Protein AF-T0GGB1-F1 (afdb_monomer_lite)

Sequence (90 aa):
MNEHPISDDERARRQKAIDFARTNIELSGFALSPGMAALGVRFVAGELSESEYIAAALAHANSLPASAPAQDYFASLAELEAAWEARDRP

Secondary structure (DSSP, 8-state):
--SSPPPHHHHHHHHHHHHHHHHHHHHTT----HHHHHHHHHHHHTSS-HHHHHHHHHHHHHHSPPPSPGGGGS--HHHHHHHHHHHS--

Radius of gyration: 20.66 Å; chains: 1; bounding box: 34×23×72 Å

Organism: NCBI:txid1114964

InterPro domains:
  IPR033788 Antitoxin VbhA-like [cd11586] (8-61)
  IPR043038 Antitoxin VbhA domain superfamily [G3DSA:1.10.8.1050] (6-63)

Structure (mmCIF, N/CA/C/O backbone):
data_AF-T0GGB1-F1
#
_entry.id   AF-T0GGB1-F1
#
loop_
_atom_site.group_PDB
_atom_site.id
_atom_site.type_symbol
_atom_site.label_atom_id
_atom_site.label_alt_id
_atom_site.label_comp_id
_atom_site.label_asym_id
_atom_site.label_entity_id
_atom_site.label_seq_id
_atom_site.pdbx_PDB_ins_code
_atom_site.Cartn_x
_atom_site.Cartn_y
_atom_site.Cartn_z
_atom_site.occupancy
_atom_site.B_iso_or_equiv
_atom_site.auth_seq_id
_atom_site.auth_comp_id
_atom_site.auth_asym_id
_atom_site.auth_atom_id
_atom_site.pdbx_PDB_model_num
ATOM 1 N N . MET A 1 1 ? -0.110 -8.258 24.304 1.00 41.38 1 MET A N 1
ATOM 2 C CA . MET A 1 1 ? -1.502 -8.277 23.807 1.00 41.38 1 MET A CA 1
ATOM 3 C C . MET A 1 1 ? -2.000 -6.851 23.905 1.00 41.38 1 MET A C 1
ATOM 5 O O . MET A 1 1 ? -1.920 -6.311 24.996 1.00 41.38 1 MET A O 1
ATOM 9 N N . ASN A 1 2 ? -2.395 -6.217 22.797 1.00 50.88 2 ASN A N 1
ATOM 10 C CA . ASN A 1 2 ? -2.917 -4.847 22.848 1.00 50.88 2 ASN A CA 1
ATOM 11 C C . ASN A 1 2 ? -4.249 -4.864 23.607 1.00 50.88 2 ASN A C 1
ATOM 13 O O . ASN A 1 2 ? -5.193 -5.523 23.179 1.00 50.88 2 ASN A O 1
ATOM 17 N N . GLU A 1 3 ? -4.291 -4.188 24.756 1.00 56.00 3 GLU A N 1
ATOM 18 C CA . GLU A 1 3 ? -5.381 -4.256 25.744 1.00 56.00 3 GLU A CA 1
ATOM 19 C C . GLU A 1 3 ? -6.681 -3.564 25.309 1.00 56.00 3 GLU A C 1
ATOM 21 O O . GLU A 1 3 ? -7.673 -3.625 26.028 1.00 56.00 3 GLU A O 1
ATOM 26 N N . HIS A 1 4 ? -6.734 -2.989 24.105 1.00 65.38 4 HIS A N 1
ATOM 27 C CA . HIS A 1 4 ? -7.967 -2.468 23.525 1.00 65.38 4 HIS A CA 1
ATOM 28 C C . HIS A 1 4 ? -8.038 -2.794 22.027 1.00 65.38 4 HIS A C 1
ATOM 30 O O . HIS A 1 4 ? -7.293 -2.200 21.243 1.00 65.38 4 HIS A O 1
ATOM 36 N N . PRO A 1 5 ? -8.902 -3.737 21.603 1.00 81.94 5 PRO A N 1
ATOM 37 C CA . PRO A 1 5 ? -9.164 -3.946 20.185 1.00 81.94 5 PRO A CA 1
ATOM 38 C C . PRO A 1 5 ? -9.688 -2.646 19.557 1.00 81.94 5 PRO A C 1
ATOM 40 O O . PRO A 1 5 ? -10.450 -1.909 20.184 1.00 81.94 5 PRO A O 1
ATOM 43 N N . ILE A 1 6 ? -9.260 -2.349 18.326 1.00 92.62 6 ILE A N 1
ATOM 44 C CA . ILE A 1 6 ? -9.735 -1.167 17.594 1.00 92.62 6 ILE A CA 1
ATOM 45 C C . ILE A 1 6 ? -11.252 -1.245 17.368 1.00 92.62 6 ILE A C 1
ATOM 47 O O . ILE A 1 6 ? -11.807 -2.341 17.251 1.00 92.62 6 ILE A O 1
ATOM 51 N N . SER A 1 7 ? -11.913 -0.088 17.283 1.00 95.44 7 SER A N 1
ATOM 52 C CA . SER A 1 7 ? -13.349 -0.027 17.000 1.00 95.44 7 SER A CA 1
ATOM 53 C C . SER A 1 7 ? -13.675 -0.543 15.597 1.00 95.44 7 SER A C 1
ATOM 55 O O . SER A 1 7 ? -12.825 -0.541 14.701 1.00 95.44 7 SER A O 1
ATOM 57 N N . ASP A 1 8 ? -14.929 -0.942 15.388 1.00 95.62 8 ASP A N 1
ATOM 58 C CA . ASP A 1 8 ? -15.406 -1.365 14.069 1.00 95.62 8 ASP A CA 1
ATOM 59 C C . ASP A 1 8 ? -15.343 -0.228 13.042 1.00 95.62 8 ASP A C 1
ATOM 61 O O . ASP A 1 8 ? -14.973 -0.467 11.894 1.00 95.62 8 ASP A O 1
ATOM 65 N N . ASP A 1 9 ? -15.594 1.015 13.463 1.00 97.19 9 ASP A N 1
ATOM 66 C CA . ASP A 1 9 ? -15.431 2.198 12.611 1.00 97.19 9 ASP A CA 1
ATOM 67 C C . ASP A 1 9 ? -13.976 2.376 12.161 1.00 97.19 9 ASP A C 1
ATOM 69 O O . ASP A 1 9 ? -13.707 2.628 10.984 1.00 97.19 9 ASP A O 1
ATOM 73 N N . GLU A 1 10 ? -13.014 2.199 13.073 1.00 97.06 10 GLU A N 1
ATOM 74 C CA . GLU A 1 10 ? -11.594 2.284 12.734 1.00 97.06 10 GLU A CA 1
ATOM 75 C C . GLU A 1 10 ? -11.175 1.119 11.831 1.00 97.06 10 GLU A C 1
ATOM 77 O O . GLU A 1 10 ? -10.468 1.324 10.844 1.00 97.06 10 GLU A O 1
ATOM 82 N N . ARG A 1 11 ? -11.663 -0.096 12.100 1.00 97.38 11 ARG A N 1
ATOM 83 C CA . ARG A 1 11 ? -11.449 -1.261 11.232 1.00 97.38 11 ARG A CA 1
ATOM 84 C C . ARG A 1 11 ? -11.981 -1.004 9.822 1.00 97.38 11 ARG A C 1
ATOM 86 O O . ARG A 1 11 ? -11.261 -1.240 8.853 1.00 97.38 11 ARG A O 1
ATOM 93 N N . ALA A 1 12 ? -13.199 -0.479 9.694 1.00 98.12 12 ALA A N 1
ATOM 94 C CA . ALA A 1 12 ? -13.815 -0.146 8.412 1.00 98.12 12 ALA A CA 1
ATOM 95 C C . ALA A 1 12 ? -13.043 0.962 7.677 1.00 98.12 12 ALA A C 1
ATOM 97 O O . ALA A 1 12 ? -12.803 0.858 6.470 1.00 98.12 12 ALA A O 1
ATOM 98 N N . ARG A 1 13 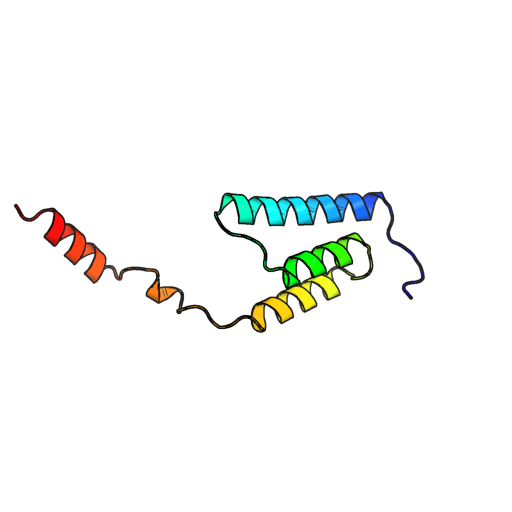? -12.582 1.994 8.400 1.00 98.31 13 ARG A N 1
ATOM 99 C CA . ARG A 1 13 ? -11.730 3.056 7.846 1.00 98.31 13 ARG A CA 1
ATOM 100 C C . ARG A 1 13 ? -10.426 2.490 7.286 1.00 98.31 13 ARG A C 1
ATOM 102 O O . ARG A 1 13 ? -10.052 2.819 6.159 1.00 98.31 13 ARG A O 1
ATOM 109 N N . ARG A 1 14 ? -9.748 1.622 8.044 1.00 98.31 14 ARG A N 1
ATOM 110 C CA . ARG A 1 14 ? -8.505 0.965 7.611 1.00 98.31 14 ARG A CA 1
ATOM 111 C C . ARG A 1 14 ? -8.734 0.044 6.420 1.00 98.31 14 ARG A C 1
ATOM 113 O O . ARG A 1 14 ? -7.956 0.094 5.472 1.00 98.31 14 ARG A O 1
ATOM 120 N N . GLN A 1 15 ? -9.811 -0.742 6.434 1.00 98.50 15 GLN A N 1
ATOM 121 C CA . GLN A 1 15 ? -10.168 -1.628 5.325 1.00 98.50 15 GLN A CA 1
ATOM 122 C C . GLN A 1 15 ? -10.352 -0.826 4.033 1.00 98.50 15 GLN A C 1
ATOM 124 O O . GLN A 1 15 ? -9.719 -1.131 3.026 1.00 98.50 15 GLN A O 1
ATOM 129 N N . LYS A 1 16 ? -11.106 0.280 4.091 1.00 98.44 16 LYS A N 1
ATOM 130 C CA . LYS A 1 16 ? -11.288 1.184 2.950 1.00 98.44 16 LYS A CA 1
ATOM 131 C C . LYS A 1 16 ? -9.963 1.750 2.429 1.00 98.44 16 LYS A C 1
ATOM 133 O O . LYS A 1 16 ? -9.784 1.845 1.217 1.00 98.44 16 LYS A O 1
ATOM 138 N N . ALA A 1 17 ? -9.039 2.123 3.315 1.00 97.69 17 ALA A N 1
ATOM 139 C CA . ALA A 1 17 ? -7.721 2.621 2.919 1.00 97.69 17 ALA A CA 1
ATOM 140 C C . ALA A 1 17 ? -6.876 1.545 2.210 1.00 97.69 17 ALA A C 1
ATOM 142 O O . ALA A 1 17 ? -6.282 1.826 1.168 1.00 97.69 17 ALA A O 1
ATOM 143 N N . ILE A 1 18 ? -6.859 0.312 2.729 1.00 97.75 18 ILE A N 1
ATOM 144 C CA . ILE A 1 18 ? -6.147 -0.814 2.105 1.00 97.75 18 ILE A CA 1
ATOM 145 C C . ILE A 1 18 ? -6.775 -1.191 0.759 1.00 97.75 18 ILE A C 1
ATOM 147 O O . ILE A 1 18 ? -6.048 -1.371 -0.218 1.00 97.75 18 ILE A O 1
ATOM 151 N N . ASP A 1 19 ? -8.105 -1.249 0.671 1.00 98.12 19 ASP A N 1
ATOM 152 C CA . ASP A 1 19 ? -8.805 -1.539 -0.583 1.00 98.12 19 ASP A CA 1
ATOM 153 C C . ASP A 1 19 ? -8.543 -0.464 -1.639 1.00 98.12 19 ASP A C 1
ATOM 155 O O . ASP A 1 19 ? -8.299 -0.791 -2.802 1.00 98.12 19 ASP A O 1
ATOM 159 N N . PHE A 1 20 ? -8.533 0.813 -1.244 1.00 97.38 20 PHE A N 1
ATOM 160 C CA . PHE A 1 20 ? -8.183 1.914 -2.137 1.00 97.38 20 PHE A CA 1
ATOM 161 C C . PHE A 1 20 ? -6.749 1.778 -2.660 1.00 97.38 20 PHE A C 1
ATOM 163 O O . PHE A 1 20 ? -6.527 1.874 -3.867 1.00 97.38 20 PHE A O 1
ATOM 170 N N . ALA A 1 21 ? -5.777 1.517 -1.782 1.00 94.88 21 ALA A N 1
ATOM 171 C CA . ALA A 1 21 ? -4.382 1.339 -2.180 1.00 94.88 21 ALA A CA 1
ATOM 172 C C . ALA A 1 21 ? -4.207 0.145 -3.133 1.00 94.88 21 ALA A C 1
ATOM 174 O O . ALA A 1 21 ? -3.588 0.292 -4.186 1.00 94.88 21 ALA A O 1
ATOM 175 N N . ARG A 1 22 ? -4.811 -1.009 -2.811 1.00 96.50 22 ARG A N 1
ATOM 176 C CA . ARG A 1 22 ? -4.798 -2.199 -3.676 1.00 96.50 22 ARG A CA 1
ATOM 177 C C . ARG A 1 22 ? -5.387 -1.888 -5.052 1.00 96.50 22 ARG A C 1
ATOM 179 O O . ARG A 1 22 ? -4.745 -2.160 -6.059 1.00 96.50 22 ARG A O 1
ATOM 186 N N . THR A 1 23 ? -6.569 -1.276 -5.090 1.00 97.19 23 THR A N 1
ATOM 187 C CA . THR A 1 23 ? -7.274 -0.984 -6.347 1.00 97.19 23 THR A CA 1
ATOM 188 C C . THR A 1 23 ? -6.472 -0.029 -7.234 1.00 97.19 23 THR A C 1
ATOM 190 O O . THR A 1 23 ? -6.403 -0.236 -8.438 1.00 97.19 23 THR A O 1
ATOM 193 N N . ASN A 1 24 ? -5.812 0.993 -6.670 1.00 97.06 24 ASN A N 1
ATOM 194 C CA . ASN A 1 24 ? -4.950 1.888 -7.457 1.00 97.06 24 ASN A CA 1
ATOM 195 C C . ASN A 1 24 ? -3.763 1.153 -8.100 1.00 97.06 24 ASN A C 1
ATOM 197 O O . ASN A 1 24 ? -3.408 1.435 -9.246 1.00 97.06 24 ASN A O 1
ATOM 201 N N . ILE A 1 25 ? -3.159 0.209 -7.376 1.00 94.94 25 ILE A N 1
ATOM 202 C CA . ILE A 1 25 ? -2.052 -0.614 -7.881 1.00 94.94 25 ILE A CA 1
ATOM 203 C C . ILE A 1 25 ? -2.541 -1.519 -9.019 1.00 94.94 25 ILE A C 1
ATOM 205 O O . ILE A 1 25 ? -1.916 -1.559 -10.078 1.00 94.94 25 ILE A O 1
ATOM 209 N N . GLU A 1 26 ? -3.692 -2.169 -8.836 1.00 95.94 26 GLU A N 1
ATOM 210 C CA . GLU A 1 26 ? -4.326 -3.027 -9.846 1.00 95.94 26 GLU A CA 1
ATOM 211 C C . GLU A 1 26 ? -4.712 -2.246 -11.110 1.00 95.94 26 GLU A C 1
ATOM 213 O O . GLU A 1 26 ? -4.414 -2.683 -12.220 1.00 95.94 26 GLU A O 1
ATOM 218 N N . LEU A 1 27 ? -5.292 -1.050 -10.959 1.00 97.19 27 LEU A N 1
ATOM 219 C CA . LEU A 1 27 ? -5.615 -0.158 -12.081 1.00 97.19 27 LEU A CA 1
ATOM 220 C C . LEU A 1 27 ? -4.375 0.306 -12.854 1.00 97.19 27 LEU A C 1
ATOM 222 O O . LEU A 1 27 ? -4.474 0.618 -14.037 1.00 97.19 27 LEU A O 1
ATOM 226 N N . SER A 1 28 ? -3.212 0.325 -12.203 1.00 94.31 28 SER A N 1
ATOM 227 C CA . SER A 1 28 ? -1.929 0.648 -12.833 1.00 94.31 28 SER A CA 1
ATOM 228 C C . SER A 1 28 ? -1.281 -0.564 -13.523 1.00 94.31 28 SER A C 1
ATOM 230 O O . SER A 1 28 ? -0.171 -0.446 -14.034 1.00 94.31 28 SER A O 1
ATOM 232 N N . GLY A 1 29 ? -1.947 -1.726 -13.541 1.00 94.69 29 GLY A N 1
ATOM 233 C CA . GLY A 1 29 ? -1.436 -2.959 -14.148 1.00 94.69 29 GLY A CA 1
ATOM 234 C C . GLY A 1 29 ? -0.475 -3.753 -13.259 1.00 94.69 29 GLY A C 1
ATOM 235 O O . GLY A 1 29 ? 0.196 -4.660 -13.748 1.00 94.69 29 GLY A O 1
ATOM 236 N N . PHE A 1 30 ? -0.400 -3.437 -11.965 1.00 93.75 30 PHE A N 1
ATOM 237 C CA . PHE A 1 30 ? 0.478 -4.107 -11.006 1.00 93.75 30 PHE A CA 1
ATOM 238 C C . PHE A 1 30 ? -0.318 -4.905 -9.968 1.00 93.75 30 PHE A C 1
ATOM 240 O O . PHE A 1 30 ? -1.530 -4.768 -9.837 1.00 93.75 30 PHE A O 1
ATOM 247 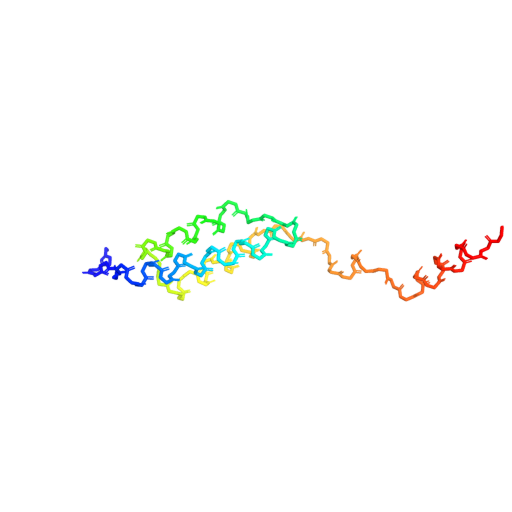N N . ALA A 1 31 ? 0.377 -5.730 -9.187 1.00 92.69 31 ALA A N 1
ATOM 248 C CA . ALA A 1 31 ? -0.200 -6.446 -8.054 1.00 92.69 31 ALA A CA 1
ATOM 249 C C . ALA A 1 31 ? 0.644 -6.229 -6.794 1.00 92.69 31 ALA A C 1
ATOM 251 O O . ALA A 1 31 ? 1.868 -6.091 -6.861 1.00 92.69 31 ALA A O 1
ATOM 252 N N . LEU A 1 32 ? -0.007 -6.227 -5.629 1.00 91.38 32 LEU A N 1
ATOM 253 C CA . LEU A 1 32 ? 0.694 -6.203 -4.348 1.00 91.38 32 LEU A CA 1
ATOM 254 C C . LEU A 1 32 ? 1.458 -7.511 -4.126 1.00 91.38 32 LEU A C 1
ATOM 256 O O . LEU A 1 32 ? 0.940 -8.602 -4.364 1.00 91.38 32 LEU A O 1
ATOM 260 N N . SER A 1 33 ? 2.674 -7.404 -3.590 1.00 91.94 33 SER A N 1
ATOM 261 C CA . SER A 1 33 ? 3.398 -8.589 -3.130 1.00 91.94 33 SER A CA 1
ATOM 262 C C . SER A 1 33 ? 2.665 -9.259 -1.952 1.00 91.94 33 SER A C 1
ATOM 264 O O . SER A 1 33 ? 2.043 -8.558 -1.143 1.00 91.94 33 SER A O 1
ATOM 266 N N . PRO A 1 34 ? 2.777 -10.592 -1.783 1.00 94.00 34 PRO A N 1
ATOM 267 C CA . PRO A 1 34 ? 2.116 -11.301 -0.685 1.00 94.00 34 PRO A CA 1
ATOM 268 C C . PRO A 1 34 ? 2.469 -10.753 0.706 1.00 94.00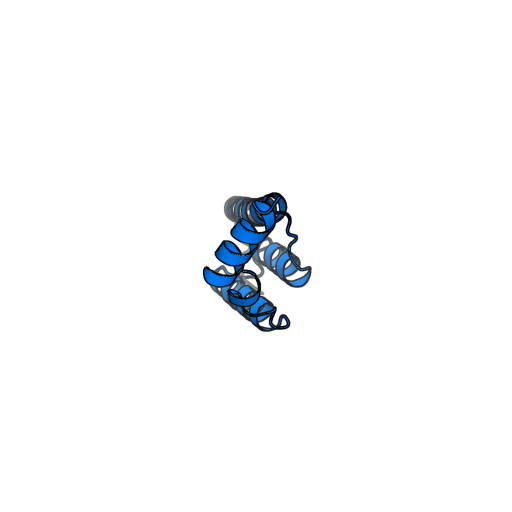 34 PRO A C 1
ATOM 270 O O . PRO A 1 34 ? 1.594 -10.627 1.560 1.00 94.00 34 PRO A O 1
ATOM 273 N N . GLY A 1 35 ? 3.734 -10.369 0.922 1.00 94.88 35 GLY A N 1
ATOM 274 C CA . GLY A 1 35 ? 4.180 -9.779 2.188 1.00 94.88 35 GLY A CA 1
ATOM 275 C C . GLY A 1 35 ? 3.501 -8.441 2.487 1.00 94.88 35 GLY A C 1
ATOM 276 O O . GLY A 1 35 ? 3.040 -8.220 3.605 1.00 94.88 35 GLY A O 1
ATOM 277 N N . MET A 1 36 ? 3.336 -7.587 1.473 1.00 95.56 36 MET A N 1
ATOM 278 C CA . MET A 1 36 ? 2.648 -6.307 1.639 1.00 95.56 36 MET A CA 1
ATOM 279 C C . MET A 1 36 ? 1.146 -6.495 1.900 1.00 95.56 36 MET A C 1
ATOM 281 O O . MET A 1 36 ? 0.579 -5.832 2.768 1.00 95.56 36 MET A O 1
ATOM 285 N N . ALA A 1 37 ? 0.507 -7.447 1.212 1.00 96.38 37 ALA A N 1
ATOM 286 C CA . ALA A 1 37 ? -0.894 -7.789 1.454 1.00 96.38 37 ALA A CA 1
ATOM 287 C C . ALA A 1 37 ? -1.124 -8.289 2.894 1.00 96.38 37 ALA A C 1
ATOM 289 O O . ALA A 1 37 ? -2.068 -7.856 3.557 1.00 96.38 37 ALA A O 1
ATOM 290 N N . ALA A 1 38 ? -0.229 -9.138 3.412 1.00 97.31 38 ALA A N 1
ATOM 291 C CA . ALA A 1 38 ? -0.303 -9.638 4.784 1.00 97.31 38 ALA A CA 1
ATOM 292 C C . ALA A 1 38 ? -0.177 -8.516 5.831 1.00 97.31 38 ALA A C 1
ATOM 294 O O . ALA A 1 38 ? -0.908 -8.511 6.821 1.00 97.31 38 ALA A O 1
ATOM 295 N N . LEU A 1 39 ? 0.701 -7.531 5.607 1.00 97.88 39 LEU A N 1
ATOM 296 C CA . LEU A 1 39 ? 0.812 -6.360 6.486 1.00 97.88 39 LEU A CA 1
ATOM 297 C C . LEU A 1 39 ? -0.485 -5.541 6.520 1.00 97.88 39 LEU A C 1
ATOM 299 O O . LEU A 1 39 ? -0.899 -5.108 7.595 1.00 97.88 39 LEU A O 1
ATOM 303 N N . GLY A 1 40 ? -1.150 -5.377 5.371 1.00 97.38 40 GLY A N 1
ATOM 304 C CA . GLY A 1 40 ? -2.441 -4.690 5.286 1.00 97.38 40 GLY A CA 1
ATOM 305 C C . GLY A 1 40 ? -3.519 -5.372 6.132 1.00 97.38 40 GLY A C 1
ATOM 306 O O . GLY A 1 40 ? -4.214 -4.704 6.896 1.00 97.38 40 GLY A O 1
ATOM 307 N N . VAL A 1 41 ? -3.602 -6.707 6.077 1.00 97.88 41 VAL A N 1
ATOM 308 C CA . VAL A 1 41 ? -4.538 -7.494 6.903 1.00 97.88 41 VAL A CA 1
ATOM 309 C C . VAL A 1 41 ? -4.291 -7.262 8.394 1.00 97.88 41 VAL A C 1
ATOM 311 O O . VAL A 1 41 ? -5.232 -6.986 9.135 1.00 97.88 41 VAL A O 1
ATOM 314 N N . ARG A 1 42 ? -3.030 -7.303 8.838 1.00 97.62 42 ARG A N 1
ATOM 315 C CA . ARG A 1 42 ? -2.664 -7.093 10.250 1.00 97.62 42 ARG A CA 1
ATOM 316 C C . ARG A 1 42 ? -2.963 -5.670 10.725 1.00 97.62 42 ARG A C 1
ATOM 318 O O . ARG A 1 42 ? -3.434 -5.469 11.845 1.00 97.62 42 ARG A O 1
ATOM 325 N N . PHE A 1 43 ? -2.749 -4.676 9.864 1.00 98.00 43 PHE A N 1
ATOM 326 C CA . PHE A 1 43 ? -3.116 -3.290 10.152 1.00 98.00 43 PHE A CA 1
ATOM 327 C C . PHE A 1 43 ? -4.632 -3.115 10.303 1.00 98.00 43 PHE A C 1
ATOM 329 O O . PHE A 1 43 ? -5.078 -2.518 11.286 1.00 98.00 43 PHE A O 1
ATOM 336 N N . VAL A 1 44 ? -5.435 -3.687 9.399 1.00 98.06 44 VAL A N 1
ATOM 337 C CA . VAL A 1 44 ? -6.907 -3.689 9.509 1.00 98.06 44 VAL A CA 1
ATOM 338 C C . VAL A 1 44 ? -7.374 -4.466 10.737 1.00 98.06 44 VAL A C 1
ATOM 340 O O . VAL A 1 44 ? -8.337 -4.071 11.385 1.00 98.06 44 VAL A O 1
ATOM 343 N N . ALA A 1 45 ? -6.693 -5.552 11.101 1.00 96.56 45 ALA A N 1
ATOM 344 C CA . ALA A 1 45 ? -7.017 -6.325 12.293 1.00 96.56 45 ALA A CA 1
ATOM 345 C C . ALA A 1 45 ? -6.806 -5.527 13.596 1.00 96.56 45 ALA A C 1
ATOM 347 O O . ALA A 1 45 ? -7.445 -5.840 14.602 1.00 96.56 45 ALA A O 1
ATOM 348 N N . GLY A 1 46 ? -5.975 -4.477 13.562 1.00 96.00 46 GLY A N 1
ATOM 349 C CA . GLY A 1 46 ? -5.539 -3.724 14.740 1.00 96.00 46 GLY A CA 1
ATOM 350 C C . GLY A 1 46 ? -4.314 -4.331 15.430 1.00 96.00 46 GLY A C 1
ATOM 351 O O . GLY A 1 46 ? -3.951 -3.900 16.521 1.00 96.00 46 GLY A O 1
ATOM 352 N N . GLU A 1 47 ? -3.669 -5.320 14.805 1.00 96.62 47 GLU A N 1
ATOM 353 C CA . GLU A 1 47 ? -2.424 -5.922 15.299 1.00 96.62 47 GLU A CA 1
ATOM 354 C C . GLU A 1 47 ? -1.223 -4.988 15.138 1.00 96.62 47 GLU A C 1
ATOM 356 O O . GLU A 1 47 ? -0.231 -5.144 15.844 1.00 96.62 47 GLU A O 1
ATOM 361 N N . LEU A 1 48 ? -1.314 -4.047 14.194 1.00 96.56 48 LEU A N 1
ATOM 362 C CA . LEU A 1 48 ? -0.330 -2.999 13.967 1.00 96.56 48 LEU A CA 1
ATOM 363 C C . LEU A 1 48 ? -0.990 -1.633 14.174 1.00 96.56 48 LEU A C 1
ATOM 365 O O . LEU A 1 48 ? -2.095 -1.363 13.683 1.00 96.56 48 LEU A O 1
ATOM 369 N N . SER A 1 49 ? -0.289 -0.751 14.874 1.00 95.94 49 SER A N 1
ATOM 370 C CA . SER A 1 49 ? -0.511 0.688 14.773 1.00 95.94 49 SER A CA 1
ATOM 371 C C . SER A 1 49 ? -0.120 1.197 13.379 1.00 95.94 49 SER A C 1
ATOM 373 O O . SER A 1 49 ? 0.512 0.498 12.586 1.00 95.94 49 SER A O 1
ATOM 375 N N . GLU A 1 50 ? -0.509 2.428 13.057 1.00 95.44 50 GLU A N 1
ATOM 376 C CA . GLU A 1 50 ? -0.188 3.040 11.764 1.00 95.44 50 GLU A CA 1
ATOM 377 C C . GLU A 1 50 ? 1.324 3.206 11.559 1.00 95.44 50 GLU A C 1
ATOM 379 O O . GLU A 1 50 ? 1.841 2.870 10.495 1.00 95.44 50 GLU A O 1
ATOM 384 N N . SER A 1 51 ? 2.054 3.637 12.591 1.00 97.62 51 SER A N 1
ATOM 385 C CA . SER A 1 51 ? 3.513 3.770 12.534 1.00 97.62 51 SER A CA 1
ATOM 386 C C . SER A 1 51 ? 4.210 2.420 12.360 1.00 97.62 51 SER A C 1
ATOM 388 O O . SER A 1 51 ? 5.135 2.314 11.556 1.00 97.62 51 SER A O 1
ATOM 390 N N . GLU A 1 52 ? 3.751 1.375 13.055 1.00 98.12 52 GLU A N 1
ATOM 391 C CA . GLU A 1 52 ? 4.278 0.014 12.892 1.00 98.12 52 GLU A CA 1
ATOM 392 C C . GLU A 1 52 ? 3.992 -0.541 11.495 1.00 98.12 52 GLU A C 1
ATOM 394 O O . GLU A 1 52 ? 4.869 -1.158 10.891 1.00 98.12 52 GLU A O 1
ATOM 399 N N . TYR A 1 53 ? 2.795 -0.294 10.954 1.00 97.62 53 TYR A N 1
ATOM 400 C CA . TYR A 1 53 ? 2.451 -0.682 9.589 1.00 97.62 53 TYR A CA 1
ATOM 401 C C . TYR A 1 53 ? 3.357 0.006 8.562 1.00 97.62 53 TYR A C 1
ATOM 403 O O . TYR A 1 53 ? 3.918 -0.676 7.707 1.00 97.62 53 TYR A O 1
ATOM 411 N N . ILE A 1 54 ? 3.560 1.324 8.670 1.00 97.19 54 ILE A N 1
ATOM 412 C CA . ILE A 1 54 ? 4.437 2.084 7.765 1.00 97.19 54 ILE A CA 1
ATOM 413 C C . ILE A 1 54 ? 5.883 1.583 7.857 1.00 97.19 54 ILE A C 1
ATOM 415 O O . ILE A 1 54 ? 6.516 1.339 6.829 1.00 97.19 54 ILE A O 1
ATOM 419 N N . ALA A 1 55 ? 6.402 1.384 9.071 1.00 98.25 55 ALA A N 1
ATOM 420 C CA . ALA A 1 55 ? 7.758 0.884 9.272 1.00 98.25 55 ALA A CA 1
ATOM 421 C C . ALA A 1 55 ? 7.941 -0.524 8.681 1.00 98.25 55 ALA A C 1
ATOM 423 O O . ALA A 1 55 ? 8.928 -0.782 7.991 1.00 98.25 55 ALA A O 1
ATOM 424 N N . ALA A 1 56 ? 6.973 -1.421 8.895 1.00 97.69 56 ALA A N 1
ATOM 425 C CA . ALA A 1 56 ? 7.003 -2.770 8.339 1.00 97.69 56 ALA A CA 1
ATOM 426 C C . ALA A 1 56 ? 6.863 -2.776 6.808 1.00 97.69 56 ALA A C 1
ATOM 428 O O . ALA A 1 56 ? 7.559 -3.537 6.138 1.00 97.69 56 ALA A O 1
ATOM 429 N N . ALA A 1 57 ? 6.012 -1.912 6.248 1.00 95.94 57 ALA A N 1
ATOM 430 C CA . ALA A 1 57 ? 5.850 -1.748 4.806 1.00 95.94 57 ALA A CA 1
ATOM 431 C C . ALA A 1 57 ? 7.158 -1.289 4.149 1.00 95.94 57 ALA A C 1
ATOM 433 O O . ALA A 1 57 ? 7.586 -1.861 3.146 1.00 95.94 57 ALA A O 1
ATOM 434 N N . LEU A 1 58 ? 7.823 -0.298 4.751 1.00 96.12 58 LEU A N 1
ATOM 435 C CA . LEU A 1 58 ? 9.106 0.215 4.278 1.00 96.12 58 LEU A CA 1
ATOM 436 C C . LEU A 1 58 ? 10.209 -0.845 4.376 1.00 96.12 58 LEU A C 1
ATOM 438 O O . LEU A 1 58 ? 10.974 -1.026 3.433 1.00 96.12 58 LEU A O 1
ATOM 442 N N . ALA A 1 59 ? 10.275 -1.574 5.492 1.00 97.00 59 ALA A N 1
ATOM 443 C CA . ALA A 1 59 ? 11.227 -2.668 5.659 1.00 97.00 59 ALA A CA 1
ATOM 444 C C . ALA A 1 59 ? 11.003 -3.784 4.626 1.00 97.00 59 ALA A C 1
ATOM 446 O O . ALA A 1 59 ? 11.967 -4.272 4.038 1.00 97.00 59 ALA A O 1
ATOM 447 N N . HIS A 1 60 ? 9.743 -4.148 4.359 1.00 95.25 60 HIS A N 1
ATOM 448 C CA . HIS A 1 60 ? 9.397 -5.129 3.331 1.00 95.25 60 HIS A CA 1
ATOM 449 C C . HIS A 1 60 ? 9.832 -4.650 1.945 1.00 95.25 60 HIS A C 1
ATOM 451 O O . HIS A 1 60 ? 10.539 -5.375 1.249 1.00 95.25 60 HIS A O 1
ATOM 457 N N . ALA A 1 61 ? 9.495 -3.411 1.574 1.00 90.81 61 ALA A N 1
ATOM 458 C CA . ALA A 1 61 ? 9.899 -2.817 0.301 1.00 90.81 61 ALA A CA 1
ATOM 459 C C . ALA A 1 61 ? 11.427 -2.807 0.120 1.00 90.81 61 ALA A C 1
ATOM 461 O O . ALA A 1 61 ? 11.917 -3.215 -0.928 1.00 90.81 61 ALA A O 1
ATOM 462 N N . ASN A 1 62 ? 12.178 -2.433 1.159 1.00 93.06 62 ASN A N 1
ATOM 463 C CA . ASN A 1 62 ? 13.645 -2.410 1.133 1.00 93.06 62 ASN A CA 1
ATOM 464 C C . ASN A 1 62 ? 14.293 -3.804 1.103 1.00 93.06 62 ASN A C 1
ATOM 466 O O . ASN A 1 62 ? 15.484 -3.910 0.823 1.00 93.06 62 ASN A O 1
ATOM 470 N N . SER A 1 63 ? 13.544 -4.864 1.418 1.00 93.12 63 SER A N 1
ATOM 471 C CA . SER A 1 63 ? 14.032 -6.246 1.331 1.00 93.12 63 SER A CA 1
ATOM 472 C C . SER A 1 63 ? 13.835 -6.871 -0.051 1.00 93.12 63 SER A C 1
ATOM 474 O O . SER A 1 63 ? 14.407 -7.924 -0.337 1.00 93.12 63 SER A O 1
ATOM 476 N N . LEU A 1 64 ? 13.025 -6.239 -0.908 1.00 86.38 64 LEU A N 1
ATOM 477 C CA . LEU A 1 64 ? 12.855 -6.675 -2.286 1.00 86.38 64 LEU A CA 1
ATOM 478 C C . LEU A 1 64 ? 14.154 -6.445 -3.071 1.00 86.38 64 LEU A C 1
ATOM 480 O O . LEU A 1 64 ? 14.878 -5.482 -2.805 1.00 86.38 64 LEU A O 1
ATOM 484 N N . PRO A 1 65 ? 14.466 -7.313 -4.049 1.00 86.44 65 PRO A N 1
ATOM 485 C CA . PRO A 1 65 ? 15.619 -7.100 -4.908 1.00 86.44 65 PRO A CA 1
ATOM 486 C C . PRO A 1 65 ? 15.481 -5.764 -5.638 1.00 86.44 65 PRO A C 1
ATOM 488 O O . PRO A 1 65 ? 14.391 -5.401 -6.087 1.00 86.44 65 PRO A O 1
ATOM 491 N N . ALA A 1 66 ? 16.598 -5.049 -5.775 1.00 82.31 66 ALA A N 1
ATOM 492 C CA . ALA A 1 66 ? 16.632 -3.837 -6.575 1.00 82.31 66 ALA A CA 1
ATOM 493 C C . ALA A 1 66 ? 16.163 -4.154 -8.002 1.00 82.31 66 ALA A C 1
ATOM 495 O O . ALA A 1 66 ? 16.655 -5.091 -8.638 1.00 82.31 66 ALA A O 1
ATOM 496 N N . SER A 1 67 ? 15.202 -3.377 -8.500 1.00 76.06 67 SER A N 1
ATOM 497 C CA . SER A 1 67 ? 14.895 -3.365 -9.924 1.00 76.06 67 SER A CA 1
ATOM 498 C C . SER A 1 67 ? 16.071 -2.773 -10.698 1.00 76.06 67 SER A C 1
ATOM 500 O O . SER A 1 67 ? 16.972 -2.158 -10.116 1.00 76.06 67 SER A O 1
ATOM 502 N N . ALA A 1 68 ? 16.020 -2.873 -12.029 1.00 82.06 68 ALA A N 1
ATOM 503 C CA . ALA A 1 68 ? 16.820 -1.979 -12.852 1.00 82.06 68 ALA A CA 1
ATOM 504 C C . ALA A 1 68 ? 16.596 -0.522 -12.384 1.00 82.06 68 ALA A C 1
ATOM 506 O O . ALA A 1 68 ? 15.482 -0.179 -11.951 1.00 82.06 68 ALA A O 1
ATOM 507 N N . PRO A 1 69 ? 17.639 0.316 -12.394 1.00 81.81 69 PRO A N 1
ATOM 508 C CA . PRO A 1 69 ? 17.499 1.732 -12.113 1.00 81.81 69 PRO A CA 1
ATOM 509 C C . PRO A 1 69 ? 16.400 2.373 -12.964 1.00 81.81 69 PRO A C 1
ATOM 511 O O . PRO A 1 69 ? 16.215 2.011 -14.123 1.00 81.81 69 PRO A O 1
ATOM 514 N N . ALA A 1 70 ? 15.676 3.345 -12.404 1.00 78.75 70 ALA A N 1
ATOM 515 C CA . ALA A 1 70 ? 14.563 3.988 -13.104 1.00 78.75 70 ALA A CA 1
ATOM 516 C C . ALA A 1 70 ? 14.985 4.559 -14.468 1.00 78.75 70 ALA A C 1
ATOM 518 O O . ALA A 1 70 ? 14.216 4.468 -15.420 1.00 78.75 70 ALA A O 1
ATOM 519 N N . GLN A 1 71 ? 16.210 5.089 -14.575 1.00 78.44 71 GLN A N 1
ATOM 520 C CA . GLN A 1 71 ? 16.734 5.628 -15.830 1.00 78.44 71 GLN A CA 1
ATOM 521 C C . GLN A 1 71 ? 16.831 4.591 -16.957 1.00 78.44 71 GLN A C 1
ATOM 523 O O . GLN A 1 71 ? 16.715 4.974 -18.111 1.00 78.44 71 GLN A O 1
ATOM 528 N N . ASP A 1 72 ? 16.960 3.301 -16.643 1.00 82.38 72 ASP A N 1
ATOM 529 C CA . ASP A 1 72 ? 17.078 2.243 -17.654 1.00 82.38 72 ASP A CA 1
ATOM 530 C C . ASP A 1 72 ? 15.718 1.910 -18.299 1.00 82.38 72 ASP A C 1
ATOM 532 O O . ASP A 1 72 ? 15.660 1.243 -19.329 1.00 82.38 72 ASP A O 1
ATOM 536 N N . TYR A 1 73 ? 14.610 2.383 -17.714 1.00 75.25 73 TYR A N 1
ATOM 537 C CA . TYR A 1 73 ? 13.266 2.263 -18.291 1.00 75.25 73 TYR A CA 1
ATOM 538 C C . TYR A 1 73 ? 12.897 3.431 -19.211 1.00 75.25 73 TYR A C 1
ATOM 540 O O . TYR A 1 73 ? 11.862 3.373 -19.878 1.00 75.25 73 TYR A O 1
ATOM 548 N N . PHE A 1 74 ? 13.708 4.491 -19.253 1.00 80.75 74 PHE A N 1
ATOM 549 C CA . PHE A 1 74 ? 13.464 5.656 -20.094 1.00 80.75 74 PHE A CA 1
ATOM 550 C C . PHE A 1 74 ? 14.527 5.737 -21.181 1.00 80.75 74 PHE A C 1
ATOM 552 O O . PHE A 1 74 ? 15.717 5.803 -20.893 1.00 80.75 74 PHE A O 1
ATOM 559 N N . ALA A 1 75 ? 14.089 5.792 -22.438 1.00 81.00 75 ALA A N 1
ATOM 560 C CA . ALA A 1 75 ? 14.985 6.164 -23.521 1.00 81.00 75 ALA A CA 1
ATOM 561 C C . ALA A 1 75 ? 15.514 7.583 -23.268 1.00 81.00 75 ALA A C 1
ATOM 563 O O . ALA A 1 75 ? 14.754 8.499 -22.927 1.00 81.00 75 ALA A O 1
ATOM 564 N N . SER A 1 76 ? 16.818 7.768 -23.442 1.00 84.25 76 SER A N 1
ATOM 565 C CA . SER A 1 76 ? 17.415 9.096 -23.482 1.00 84.25 76 SER A 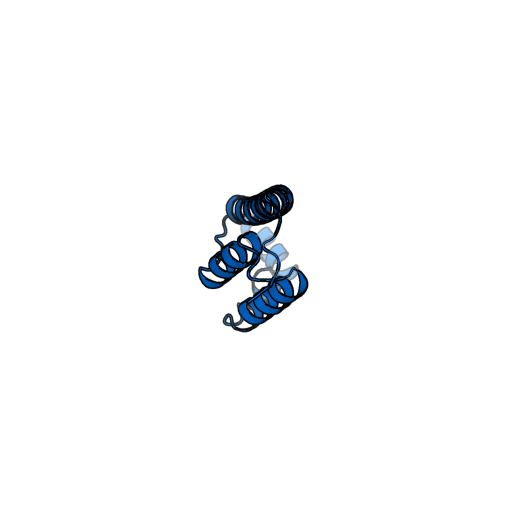CA 1
ATOM 566 C C . SER A 1 76 ? 16.819 9.907 -24.635 1.00 84.25 76 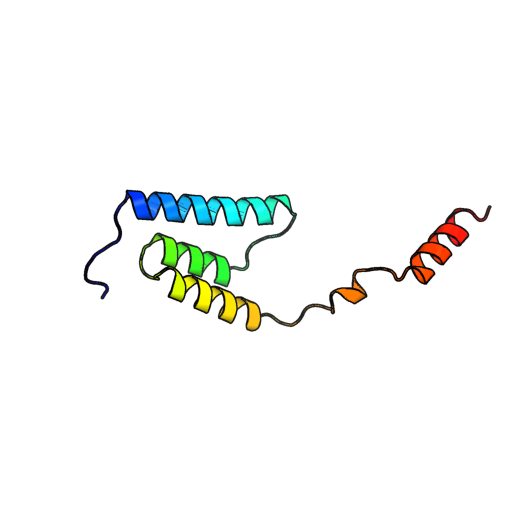SER A C 1
ATOM 568 O O . SER A 1 76 ? 16.333 9.354 -25.624 1.00 84.25 76 SER A O 1
ATOM 570 N N . LEU A 1 77 ? 16.875 11.239 -24.535 1.00 82.62 77 LEU A N 1
ATOM 571 C CA . LEU A 1 77 ? 16.391 12.110 -25.609 1.00 82.62 77 LEU A CA 1
ATOM 572 C C . LEU A 1 77 ? 17.061 11.768 -26.950 1.00 82.62 77 LEU A C 1
ATOM 574 O O . LEU A 1 77 ? 16.375 11.670 -27.958 1.00 82.62 77 LEU A O 1
ATOM 578 N N . ALA A 1 78 ? 18.364 11.479 -26.931 1.00 88.62 78 ALA A N 1
ATOM 579 C CA . ALA A 1 78 ? 19.110 11.072 -28.118 1.00 88.62 78 ALA A CA 1
ATOM 580 C C . ALA A 1 78 ? 18.601 9.747 -28.718 1.00 88.62 78 ALA A C 1
ATOM 582 O O . ALA A 1 78 ? 18.522 9.610 -29.936 1.00 88.62 78 ALA A O 1
ATOM 583 N N . GLU A 1 79 ? 18.229 8.770 -27.885 1.00 89.31 79 GLU A N 1
ATOM 584 C CA . GLU A 1 79 ? 17.648 7.503 -28.353 1.00 89.31 79 GLU A CA 1
ATOM 585 C C . GLU A 1 79 ? 16.235 7.690 -28.915 1.00 89.31 79 GLU A C 1
ATOM 587 O O . GLU A 1 79 ? 15.892 7.065 -29.918 1.00 89.31 79 GLU A O 1
ATOM 592 N N . LEU A 1 80 ? 15.426 8.567 -28.311 1.00 86.62 80 LEU A N 1
ATOM 593 C CA . LEU A 1 80 ? 14.102 8.921 -28.829 1.00 86.62 80 LEU A CA 1
ATOM 594 C C . LEU A 1 80 ? 14.201 9.637 -30.178 1.00 86.62 80 LEU A C 1
ATOM 596 O O . LEU A 1 80 ? 13.488 9.271 -31.111 1.00 86.62 80 LEU A O 1
ATOM 600 N N . GLU A 1 81 ? 15.102 10.611 -30.292 1.00 89.44 81 GLU A N 1
ATOM 601 C CA . GLU A 1 81 ? 15.363 11.348 -31.529 1.00 89.44 81 GLU A CA 1
ATOM 602 C C . GLU A 1 81 ? 15.845 10.402 -32.636 1.00 89.44 81 GLU A C 1
ATOM 604 O O . GLU A 1 81 ? 15.270 10.389 -33.724 1.00 89.44 81 GLU A O 1
ATOM 609 N N . ALA A 1 82 ? 16.803 9.516 -32.341 1.00 90.19 82 ALA A N 1
ATOM 610 C CA . ALA A 1 82 ? 17.273 8.512 -33.294 1.00 90.19 82 ALA A CA 1
ATOM 611 C C . ALA A 1 82 ? 16.166 7.527 -33.717 1.00 90.19 82 ALA A C 1
ATOM 613 O O . ALA A 1 82 ? 16.080 7.151 -34.889 1.00 90.19 82 ALA A O 1
ATOM 614 N N . ALA A 1 83 ? 15.299 7.107 -32.788 1.00 88.00 83 ALA A N 1
ATOM 615 C CA . ALA A 1 83 ? 14.167 6.234 -33.090 1.00 88.00 83 ALA A CA 1
ATOM 616 C C . ALA A 1 83 ? 13.116 6.928 -33.973 1.00 88.00 83 ALA A C 1
ATOM 618 O O . ALA A 1 83 ? 12.541 6.292 -34.859 1.00 88.00 83 ALA A O 1
ATOM 619 N N . TRP A 1 84 ? 12.875 8.225 -33.764 1.00 84.81 84 TRP A N 1
ATOM 620 C CA . TRP A 1 84 ? 11.995 9.023 -34.618 1.00 84.81 84 TRP A CA 1
ATOM 621 C C . TRP A 1 84 ? 12.572 9.191 -36.023 1.00 84.81 84 TRP A C 1
ATOM 623 O O . TRP A 1 84 ? 11.879 8.899 -36.996 1.00 84.81 84 TRP A O 1
ATOM 633 N N . GLU A 1 85 ? 13.850 9.549 -36.142 1.00 90.38 85 GLU A N 1
ATOM 634 C CA . GLU A 1 85 ? 14.525 9.666 -37.439 1.00 90.38 85 GLU A CA 1
ATOM 635 C C . GLU A 1 85 ? 14.566 8.337 -38.208 1.00 90.38 85 GLU A C 1
ATOM 637 O O . GLU A 1 85 ? 14.455 8.317 -39.434 1.00 90.38 85 GLU A O 1
ATOM 642 N N . ALA A 1 86 ? 14.716 7.208 -37.508 1.00 85.88 86 ALA A N 1
ATOM 643 C CA . ALA A 1 86 ? 14.682 5.882 -38.121 1.00 85.88 86 ALA A CA 1
ATOM 644 C C . ALA A 1 86 ? 13.279 5.486 -38.607 1.00 85.88 86 ALA A C 1
ATOM 646 O O . ALA A 1 86 ? 13.168 4.788 -39.613 1.00 85.88 86 ALA A O 1
ATOM 647 N N . ARG A 1 87 ? 12.221 5.927 -37.916 1.00 83.56 87 ARG A N 1
ATOM 648 C CA . ARG A 1 87 ? 10.825 5.676 -38.301 1.00 83.56 87 ARG A CA 1
ATOM 649 C C . ARG A 1 87 ? 10.404 6.483 -39.529 1.00 83.56 87 ARG A C 1
ATOM 651 O O . ARG A 1 87 ? 9.615 5.990 -40.328 1.00 83.56 87 ARG A O 1
ATOM 658 N N . ASP A 1 88 ? 10.928 7.696 -39.667 1.00 79.69 88 ASP A N 1
ATOM 659 C CA . ASP A 1 88 ? 10.555 8.628 -40.737 1.00 79.69 88 ASP A CA 1
ATOM 660 C C . ASP A 1 88 ? 11.459 8.495 -41.986 1.00 79.69 88 ASP A C 1
ATOM 662 O O . ASP A 1 88 ? 11.321 9.249 -42.953 1.00 79.69 88 ASP A O 1
ATOM 666 N N . ARG A 1 89 ? 12.375 7.514 -41.995 1.00 61.22 89 ARG A N 1
ATOM 667 C CA . ARG A 1 89 ? 13.190 7.154 -43.163 1.00 61.22 89 ARG A CA 1
ATOM 668 C C . ARG A 1 89 ? 12.366 6.253 -44.112 1.00 61.22 89 ARG A C 1
ATOM 670 O O . ARG A 1 89 ? 11.831 5.255 -43.633 1.00 61.22 89 ARG A O 1
ATOM 677 N N . PRO A 1 90 ? 12.243 6.591 -45.413 1.00 62.38 90 PRO A N 1
ATOM 678 C CA . PRO A 1 90 ? 11.435 5.835 -46.378 1.00 62.38 90 PRO A CA 1
ATOM 679 C C . PRO A 1 90 ? 11.971 4.430 -46.675 1.00 62.38 90 PRO A C 1
ATOM 681 O O . PRO A 1 90 ? 13.203 4.219 -46.556 1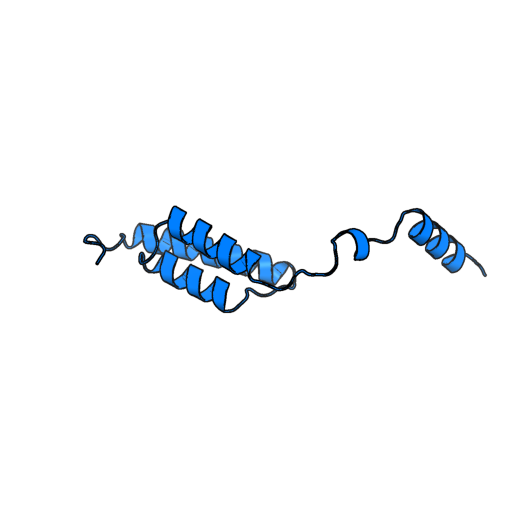.00 62.38 90 PRO A O 1
#

pLDDT: mean 89.94, std 11.14, range [41.38, 98.5]

Foldseek 3Di:
DPPDWDDPVVLVVLVVVLVVVQVVQVVVVHGDDPQLVVLSVCVSRVVDDPVRSVVSNVVVVVPDDDDPPPVVVDDDPVRVVVVVVVVPDD